Protein AF-A0A485N6V5-F1 (afdb_monomer_lite)

Sequence (169 aa):
MGSFNPSYDKIFRHLQDVKYKGQEVLIPGFSIEELLPERPDEYYRYKGSLTTPPCHPTVLWTVFRNPVQISQEQLLALETALYCTHVDDPSPREMVNNFRRVQNFDERLVYISFRQGIILSVALAGVLGICVVLAVSIWLFRRKKSSKKGDNKGVIYKPAIKKETEAHA

Secondary structure (DSSP, 8-state):
--S--HHHHHHHTTGGGG-STT---PPPP--GGGGSPS-TT-EEEEEE--SSTT--S-EEEEEESSPP---HHHHHHHHHS-BSS-TT-SS--B----SPPP---TTPPPEESSPPTHHHHHHHHHHHHHHHHHHHHHHHHHHHHHHHHHTT-PPPP-PPPP-------

Organism: Lynx pardinus (NCBI:txid191816)

Foldseek 3Di:
DDEAQVVVCLVLVCLLQAAAPPGDDDGPDDDPCSQDFPPLLWWKWFQAFDQDPPTHRGDTDTGHPGDDDHDPVSVVSVQARHWHHHPPPPDTHGPHPVGHDDDDDPPTDIDTSDDDCVVVVVVVVVVVVVVVVVVVVVVVVVVVVVVVVVVPDDDDDDDDDDDDDDDDD

Structure (mmCIF, N/CA/C/O backbone):
data_AF-A0A485N6V5-F1
#
_entry.id   AF-A0A485N6V5-F1
#
loop_
_atom_site.group_PDB
_atom_site.id
_atom_site.type_symbol
_atom_site.label_atom_id
_atom_site.label_alt_id
_atom_site.label_comp_id
_atom_site.label_asym_id
_atom_site.label_entity_id
_atom_site.label_seq_id
_atom_site.pdbx_PDB_ins_code
_atom_site.Cartn_x
_atom_site.Cartn_y
_atom_site.Cartn_z
_atom_site.occupancy
_atom_site.B_iso_or_equiv
_atom_site.auth_seq_id
_atom_site.auth_comp_id
_atom_site.auth_asym_id
_atom_site.auth_atom_id
_atom_site.pdbx_PDB_model_num
ATOM 1 N N . MET A 1 1 ? 8.949 8.594 9.020 1.00 66.12 1 MET A N 1
ATOM 2 C CA . MET A 1 1 ? 10.309 8.054 9.196 1.00 66.12 1 MET A CA 1
ATOM 3 C C . MET A 1 1 ? 10.396 7.415 10.556 1.00 66.12 1 MET A C 1
ATOM 5 O O . MET A 1 1 ? 9.928 8.031 11.507 1.00 66.12 1 MET A O 1
ATOM 9 N N . GLY A 1 2 ? 10.901 6.189 10.633 1.00 89.19 2 GLY A N 1
ATOM 10 C CA . GLY A 1 2 ? 11.024 5.460 11.891 1.00 89.19 2 GLY A CA 1
ATOM 11 C C . GLY A 1 2 ? 12.276 4.596 11.921 1.00 89.19 2 GLY A C 1
ATOM 12 O O . GLY A 1 2 ? 13.243 4.882 11.218 1.00 89.19 2 GLY A O 1
ATOM 13 N N . SER A 1 3 ? 12.265 3.555 12.748 1.00 94.56 3 SER A N 1
ATOM 14 C CA . SER A 1 3 ? 13.367 2.598 12.823 1.00 94.56 3 SER A CA 1
ATOM 15 C C . SER A 1 3 ? 13.472 1.737 11.562 1.00 94.56 3 SER A C 1
ATOM 17 O O . SER A 1 3 ? 12.507 1.559 10.816 1.00 94.56 3 SER A O 1
ATOM 19 N N . PHE A 1 4 ? 14.663 1.175 11.347 1.00 98.19 4 PHE A N 1
ATOM 20 C CA . PHE A 1 4 ? 14.881 0.129 10.353 1.00 98.19 4 PHE A CA 1
ATOM 21 C C . PHE A 1 4 ? 13.924 -1.039 10.584 1.00 98.19 4 PHE A C 1
ATOM 23 O O . PHE A 1 4 ? 13.736 -1.480 11.720 1.00 98.19 4 PHE A O 1
ATOM 30 N N . ASN A 1 5 ? 13.333 -1.532 9.499 1.00 98.38 5 ASN A N 1
ATOM 31 C CA . ASN A 1 5 ? 12.363 -2.612 9.522 1.00 98.38 5 ASN A CA 1
ATOM 32 C C . ASN A 1 5 ? 12.941 -3.867 8.847 1.00 98.38 5 ASN A C 1
ATOM 34 O O . ASN A 1 5 ? 12.981 -3.928 7.613 1.00 98.38 5 ASN A O 1
ATOM 38 N N . PRO A 1 6 ? 13.360 -4.882 9.626 1.00 98.31 6 PRO A N 1
ATOM 39 C CA . PRO A 1 6 ? 13.943 -6.107 9.082 1.00 98.31 6 PRO A CA 1
ATOM 40 C C . PRO A 1 6 ? 12.983 -6.898 8.190 1.00 98.31 6 PRO A C 1
ATOM 42 O O . PRO A 1 6 ? 13.423 -7.577 7.268 1.00 98.31 6 PRO A O 1
ATOM 45 N N . SER A 1 7 ? 11.676 -6.823 8.446 1.00 98.31 7 SER A N 1
ATOM 46 C CA . SER A 1 7 ? 10.664 -7.569 7.695 1.00 98.31 7 SER A CA 1
ATOM 47 C C . SER A 1 7 ? 10.518 -7.028 6.277 1.00 98.31 7 SER A C 1
ATOM 49 O O . SER A 1 7 ? 10.503 -7.802 5.323 1.00 98.31 7 SER A O 1
ATOM 51 N N . TYR A 1 8 ? 10.494 -5.701 6.121 1.00 98.44 8 TYR A N 1
ATOM 52 C CA . TYR A 1 8 ? 10.499 -5.056 4.803 1.00 98.44 8 TYR A CA 1
ATOM 53 C C . TYR A 1 8 ? 11.839 -5.236 4.078 1.00 98.44 8 TYR A C 1
ATOM 55 O O . TYR A 1 8 ? 11.862 -5.401 2.858 1.00 98.44 8 TYR A O 1
ATOM 63 N N . ASP A 1 9 ? 12.952 -5.290 4.815 1.00 98.31 9 ASP A N 1
ATOM 64 C CA . ASP A 1 9 ? 14.278 -5.515 4.232 1.00 98.31 9 ASP A CA 1
ATOM 65 C C . ASP A 1 9 ? 14.409 -6.875 3.532 1.00 98.31 9 ASP A C 1
ATOM 67 O O . ASP A 1 9 ? 15.125 -7.000 2.539 1.00 98.31 9 ASP A O 1
ATOM 71 N N . LYS A 1 10 ? 13.632 -7.882 3.963 1.00 98.50 10 LYS A N 1
ATOM 72 C CA . LYS A 1 10 ? 13.536 -9.181 3.272 1.00 98.50 10 LYS A CA 1
ATOM 73 C C . LYS A 1 10 ? 13.122 -9.035 1.803 1.00 98.50 10 LYS A C 1
ATOM 75 O O . LYS A 1 10 ? 13.489 -9.906 1.016 1.00 98.50 10 LYS A O 1
ATOM 80 N N . ILE A 1 11 ? 12.414 -7.954 1.454 1.00 98.50 11 ILE A N 1
ATOM 81 C CA . ILE A 1 11 ? 12.066 -7.555 0.084 1.00 98.50 11 ILE A CA 1
ATOM 82 C C . ILE A 1 11 ? 13.081 -6.538 -0.452 1.00 98.50 11 ILE A C 1
ATOM 84 O O . ILE A 1 11 ? 13.640 -6.743 -1.526 1.00 98.50 11 ILE A O 1
ATOM 88 N N . PHE A 1 12 ? 13.333 -5.451 0.286 1.00 98.25 12 PHE A N 1
ATOM 89 C CA . PHE A 1 12 ? 14.081 -4.296 -0.228 1.00 98.25 12 PHE A CA 1
ATOM 90 C C . PHE A 1 12 ? 15.521 -4.616 -0.636 1.00 98.25 12 PHE A C 1
ATOM 92 O O . PHE A 1 12 ? 16.021 -4.046 -1.605 1.00 98.25 12 PHE A O 1
ATOM 99 N N . ARG A 1 13 ? 16.167 -5.582 0.025 1.00 97.62 13 ARG A N 1
ATOM 100 C CA . ARG A 1 13 ? 17.520 -6.027 -0.336 1.00 97.62 13 ARG A CA 1
ATOM 101 C C . ARG A 1 13 ? 17.638 -6.600 -1.755 1.00 97.62 13 ARG A C 1
ATOM 103 O O . ARG A 1 13 ? 18.739 -6.632 -2.285 1.00 97.62 13 ARG A O 1
ATOM 110 N N . HIS A 1 14 ? 16.526 -7.027 -2.362 1.00 98.44 14 HIS A N 1
ATOM 111 C CA . HIS A 1 14 ? 16.486 -7.580 -3.723 1.00 98.44 14 HIS A CA 1
ATOM 112 C C . HIS A 1 14 ? 16.126 -6.543 -4.794 1.00 98.44 14 HIS A C 1
ATOM 114 O O . HIS A 1 14 ? 16.061 -6.882 -5.971 1.00 98.44 14 HIS A O 1
ATOM 120 N N . LEU A 1 15 ? 15.885 -5.274 -4.435 1.00 98.19 15 LEU A N 1
ATOM 121 C CA . LEU A 1 15 ? 15.517 -4.238 -5.415 1.00 98.19 15 LEU A CA 1
ATOM 122 C C . LEU A 1 15 ? 16.590 -4.042 -6.498 1.00 98.19 15 LEU A C 1
ATOM 124 O O . LEU A 1 15 ? 16.261 -3.718 -7.634 1.00 98.19 15 LEU A O 1
ATOM 128 N N . GLN A 1 16 ? 17.862 -4.275 -6.162 1.00 96.69 16 GLN A N 1
ATOM 129 C CA . GLN A 1 16 ? 18.974 -4.182 -7.114 1.00 96.69 16 GLN A CA 1
ATOM 130 C C . GLN A 1 16 ? 18.946 -5.293 -8.177 1.00 96.69 16 GLN A C 1
ATOM 132 O O . GLN A 1 16 ? 19.434 -5.081 -9.285 1.00 96.69 16 GLN A O 1
ATOM 137 N N . ASP A 1 17 ? 18.331 -6.438 -7.872 1.00 98.06 17 ASP A N 1
ATOM 138 C CA . ASP A 1 17 ? 18.227 -7.583 -8.783 1.00 98.06 17 ASP A CA 1
ATOM 139 C C . ASP A 1 17 ? 17.071 -7.428 -9.791 1.00 98.06 17 ASP A C 1
ATOM 141 O O . ASP A 1 17 ? 17.004 -8.147 -10.787 1.00 98.06 17 ASP A O 1
ATOM 145 N N . VAL A 1 18 ? 16.171 -6.461 -9.560 1.00 98.38 18 VAL A N 1
ATOM 146 C CA . VAL A 1 18 ? 14.998 -6.158 -10.405 1.00 98.38 18 VAL A CA 1
ATOM 147 C C . VAL A 1 18 ? 14.915 -4.681 -10.792 1.00 98.38 18 VAL A C 1
ATOM 149 O O . VAL A 1 18 ? 13.838 -4.091 -10.878 1.00 98.38 18 VAL A O 1
ATOM 152 N N . LYS A 1 19 ? 16.075 -4.069 -11.029 1.00 98.31 19 LYS A N 1
ATOM 153 C CA . LYS A 1 19 ? 16.219 -2.639 -11.318 1.00 98.31 19 LYS A CA 1
ATOM 154 C C . LYS A 1 19 ? 15.409 -2.161 -12.529 1.00 98.31 19 LYS A C 1
ATOM 156 O O . LYS A 1 19 ? 14.914 -1.038 -12.514 1.00 98.31 19 LYS A O 1
ATOM 161 N N . TYR A 1 20 ? 15.277 -2.976 -13.571 1.00 98.69 20 TYR A N 1
ATOM 162 C CA . TYR A 1 20 ? 14.628 -2.627 -14.837 1.00 98.69 20 TYR A CA 1
ATOM 163 C C . TYR A 1 20 ? 13.379 -3.468 -15.100 1.00 98.69 20 TYR A C 1
ATOM 165 O O . TYR A 1 20 ? 13.222 -4.595 -14.628 1.00 98.69 20 TYR A O 1
ATOM 173 N N . LYS A 1 21 ? 12.486 -2.930 -15.933 1.00 98.44 21 LYS A N 1
ATOM 174 C CA . LYS A 1 21 ? 11.238 -3.587 -16.321 1.00 98.44 21 LYS A CA 1
ATOM 175 C C . LYS A 1 21 ? 11.496 -4.963 -16.945 1.00 98.44 21 LYS A C 1
ATOM 177 O O . LYS A 1 21 ? 12.259 -5.094 -17.903 1.00 98.44 21 LYS A O 1
ATOM 182 N N . GLY A 1 22 ? 10.762 -5.961 -16.458 1.00 98.06 22 GLY A N 1
ATOM 183 C CA . GLY A 1 22 ? 10.810 -7.341 -16.949 1.00 98.06 22 GLY A CA 1
ATOM 184 C C . GLY A 1 22 ? 11.869 -8.212 -16.272 1.00 98.06 22 GLY A C 1
ATOM 185 O O . GLY A 1 22 ? 11.937 -9.396 -16.578 1.00 98.06 22 GLY A O 1
ATOM 186 N N . GLN A 1 23 ? 12.675 -7.653 -15.365 1.00 98.50 23 GLN A N 1
ATOM 187 C CA . GLN A 1 23 ? 13.535 -8.451 -14.497 1.00 98.50 23 GLN A CA 1
ATOM 188 C C . GLN A 1 23 ? 12.718 -9.086 -13.368 1.00 98.50 23 GLN A C 1
ATOM 190 O O . GLN A 1 23 ? 11.750 -8.504 -12.878 1.00 98.50 23 GLN A O 1
ATOM 195 N N . GLU A 1 24 ? 13.138 -10.275 -12.948 1.00 98.25 24 GLU A N 1
ATOM 196 C CA . GLU A 1 24 ? 12.486 -11.062 -11.905 1.00 98.25 24 GLU A CA 1
ATOM 197 C C . GLU A 1 24 ? 13.541 -11.647 -10.960 1.00 98.25 24 GLU A C 1
ATOM 199 O O . GLU A 1 24 ? 14.651 -11.979 -11.378 1.00 98.25 24 GLU A O 1
ATOM 204 N N . VAL A 1 25 ? 13.184 -11.796 -9.683 1.00 98.38 25 VAL A N 1
ATOM 205 C CA . VAL A 1 25 ? 14.042 -12.385 -8.648 1.00 98.38 25 VAL A CA 1
ATOM 206 C C . VAL A 1 25 ? 13.211 -13.268 -7.722 1.00 98.38 25 VAL A C 1
ATOM 208 O O . VAL A 1 25 ? 12.052 -12.972 -7.427 1.00 98.38 25 VAL A O 1
ATOM 211 N N . LEU A 1 26 ? 13.805 -14.364 -7.248 1.00 98.38 26 LEU A N 1
ATOM 212 C CA . LEU A 1 26 ? 13.184 -15.257 -6.273 1.00 98.38 26 LEU A CA 1
ATOM 213 C C . LEU A 1 26 ? 13.554 -14.830 -4.850 1.00 98.38 26 LEU A C 1
ATOM 215 O O . LEU A 1 26 ? 14.726 -14.804 -4.477 1.00 98.38 26 LEU A O 1
ATOM 219 N N . ILE A 1 27 ? 12.539 -14.554 -4.034 1.00 98.12 27 ILE A N 1
ATOM 220 C CA . ILE A 1 27 ? 12.706 -14.197 -2.622 1.00 98.12 27 ILE A CA 1
ATOM 221 C C . ILE A 1 27 ? 12.426 -15.441 -1.762 1.00 98.12 27 ILE A C 1
ATOM 223 O O . ILE A 1 27 ? 11.360 -16.044 -1.908 1.00 98.12 27 ILE A O 1
ATOM 227 N N . PRO A 1 28 ? 13.337 -15.838 -0.850 1.00 97.56 28 PRO A N 1
ATOM 228 C CA . PRO A 1 28 ? 13.067 -16.909 0.106 1.00 97.56 28 PRO A CA 1
ATOM 229 C C . PRO A 1 28 ? 11.811 -16.629 0.937 1.00 97.56 28 PRO A C 1
ATOM 231 O O . PRO A 1 28 ? 11.580 -15.493 1.349 1.00 97.56 28 PRO A O 1
ATOM 234 N N . GLY A 1 29 ? 11.019 -17.667 1.211 1.00 98.12 29 GLY A N 1
ATOM 235 C CA . GLY A 1 29 ? 9.777 -17.532 1.971 1.00 98.12 29 GLY A CA 1
ATOM 236 C C . GLY A 1 29 ? 9.991 -16.942 3.369 1.00 98.12 29 GLY A C 1
ATOM 237 O O . GLY A 1 29 ? 10.938 -17.293 4.072 1.00 98.12 29 GLY A O 1
ATOM 238 N N . PHE A 1 30 ? 9.084 -16.057 3.778 1.00 98.25 30 PHE A N 1
ATOM 239 C CA . PHE A 1 30 ? 9.026 -15.470 5.115 1.00 98.25 30 PHE A CA 1
ATOM 240 C C . PHE A 1 30 ? 7.568 -15.193 5.503 1.00 98.25 30 PHE A C 1
ATOM 242 O O . PHE A 1 30 ? 6.674 -15.254 4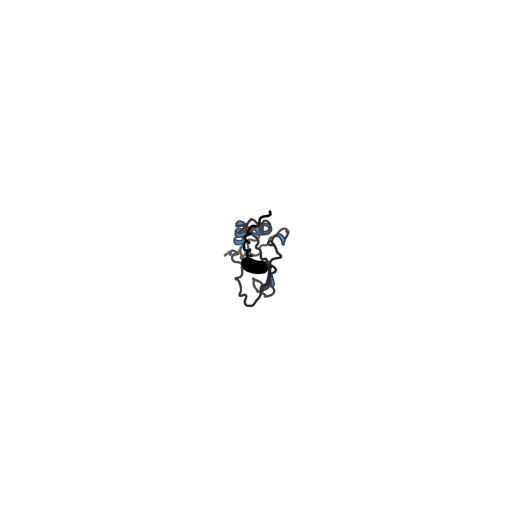.657 1.00 98.25 30 PHE A O 1
ATOM 249 N N . SER A 1 31 ? 7.310 -14.911 6.782 1.00 98.12 31 SER A N 1
ATOM 250 C CA . SER A 1 31 ? 5.954 -14.599 7.236 1.00 98.12 31 SER A CA 1
ATOM 251 C C . SER A 1 31 ? 5.503 -13.234 6.713 1.00 98.12 31 SER A C 1
ATOM 253 O O . SER A 1 31 ? 6.076 -12.203 7.057 1.00 98.12 31 SER A O 1
ATOM 255 N N . ILE A 1 32 ? 4.443 -13.221 5.903 1.00 98.12 32 ILE A N 1
ATOM 256 C CA . ILE A 1 32 ? 3.853 -11.991 5.348 1.00 98.12 32 ILE A CA 1
ATOM 257 C C . ILE A 1 32 ? 3.141 -11.164 6.427 1.00 98.12 32 ILE A C 1
ATOM 259 O O . ILE A 1 32 ? 3.016 -9.949 6.290 1.00 98.12 32 ILE A O 1
ATOM 263 N N . GLU A 1 33 ? 2.718 -11.796 7.525 1.00 98.06 33 GLU A N 1
ATOM 264 C CA . GLU A 1 33 ? 2.103 -11.107 8.665 1.00 98.06 33 GLU A CA 1
ATOM 265 C C . GLU A 1 33 ? 3.044 -10.057 9.275 1.00 98.06 33 GLU A C 1
ATOM 267 O O . GLU A 1 33 ? 2.592 -9.012 9.729 1.00 98.06 33 GLU A O 1
ATOM 272 N N . GLU A 1 34 ? 4.361 -10.269 9.186 1.00 97.62 34 GLU A N 1
ATOM 273 C CA . GLU A 1 34 ? 5.375 -9.324 9.665 1.00 97.62 34 GLU A CA 1
ATOM 274 C C . GLU A 1 34 ? 5.408 -7.996 8.882 1.00 97.62 34 GLU A C 1
ATOM 276 O O . GLU A 1 34 ? 6.082 -7.054 9.300 1.00 97.62 34 GLU A O 1
ATOM 281 N N . LEU A 1 35 ? 4.722 -7.915 7.736 1.00 98.31 35 LEU A N 1
ATOM 282 C CA . LEU A 1 35 ? 4.573 -6.684 6.955 1.00 98.31 35 LEU A CA 1
ATOM 283 C C . LEU A 1 35 ? 3.357 -5.855 7.388 1.00 98.31 35 LEU A C 1
ATOM 285 O O . LEU A 1 35 ? 3.211 -4.713 6.940 1.00 98.31 35 LEU A O 1
ATOM 289 N N . LEU A 1 36 ? 2.477 -6.424 8.218 1.00 98.19 36 LEU A N 1
ATOM 290 C CA . LEU A 1 36 ? 1.291 -5.749 8.729 1.00 98.19 36 LEU A CA 1
ATOM 291 C C . LEU A 1 36 ? 1.658 -4.775 9.861 1.00 98.19 36 LEU A C 1
ATOM 293 O O . LEU A 1 36 ? 2.631 -4.987 10.585 1.00 98.19 36 LEU A O 1
ATOM 297 N N . PRO A 1 37 ? 0.886 -3.691 10.033 1.00 97.69 37 PRO A N 1
ATOM 298 C CA . PRO A 1 37 ? 1.079 -2.769 11.143 1.00 97.69 37 PRO A CA 1
ATOM 299 C C . PRO A 1 37 ? 0.554 -3.343 12.463 1.00 97.69 37 PRO A C 1
ATOM 301 O O . PRO A 1 37 ? -0.179 -4.331 12.501 1.00 97.69 37 PRO A O 1
ATOM 304 N N . GLU A 1 38 ? 0.864 -2.654 13.560 1.00 95.50 38 GLU A N 1
ATOM 305 C CA . GLU A 1 38 ? 0.273 -2.948 14.864 1.00 95.50 38 GLU A CA 1
ATOM 306 C C . GLU A 1 38 ? -1.257 -2.793 14.847 1.00 95.50 38 GLU A C 1
ATOM 308 O O . GLU A 1 38 ? -1.804 -1.894 14.199 1.00 95.50 38 GLU A O 1
ATOM 313 N N . ARG A 1 39 ? -1.951 -3.633 15.627 1.00 96.19 39 ARG A N 1
ATOM 314 C CA . ARG A 1 39 ? -3.423 -3.668 15.729 1.00 96.19 39 ARG A CA 1
ATOM 315 C C . ARG A 1 39 ? -4.106 -3.771 14.353 1.00 96.19 39 ARG A C 1
ATOM 317 O O . ARG A 1 39 ? -4.826 -2.852 13.947 1.00 96.19 39 ARG A O 1
ATOM 324 N N . PRO A 1 40 ? -3.888 -4.873 13.609 1.00 96.56 40 PRO A N 1
ATOM 325 C CA . PRO A 1 40 ? -4.519 -5.088 12.304 1.00 96.56 40 PRO A CA 1
ATOM 326 C C . PRO A 1 40 ? -6.051 -5.222 12.394 1.00 96.56 40 PRO A C 1
ATOM 328 O O . PRO A 1 40 ? -6.748 -5.155 11.385 1.00 96.56 40 PRO A O 1
ATOM 331 N N . ASP A 1 41 ? -6.605 -5.373 13.595 1.00 96.81 41 ASP A N 1
ATOM 332 C CA . ASP A 1 41 ? -8.036 -5.303 13.871 1.00 96.81 41 ASP A CA 1
ATOM 333 C C . ASP A 1 41 ? -8.613 -3.880 13.732 1.00 96.81 41 ASP A C 1
ATOM 335 O O . ASP A 1 41 ? -9.822 -3.734 13.545 1.00 96.81 41 ASP A O 1
ATOM 339 N N . GLU A 1 42 ? -7.777 -2.835 13.731 1.00 97.44 42 GLU A N 1
ATOM 340 C CA . GLU A 1 42 ? -8.169 -1.445 13.484 1.00 97.44 42 GLU A CA 1
ATOM 341 C C . GLU A 1 42 ? -7.979 -1.065 12.006 1.00 97.44 42 GLU A C 1
ATOM 343 O O . GLU A 1 42 ? -6.866 -0.826 11.534 1.00 97.44 42 GLU A O 1
ATOM 348 N N . TYR A 1 43 ? -9.073 -0.955 11.254 1.00 98.38 43 TYR A N 1
ATOM 349 C CA . TYR A 1 43 ? -9.043 -0.684 9.820 1.00 98.38 43 TYR A CA 1
ATOM 350 C C . TYR A 1 43 ? -10.260 0.107 9.335 1.00 98.38 43 TYR A C 1
ATOM 352 O O . TYR A 1 43 ? -11.318 0.162 9.968 1.00 98.38 43 TYR A O 1
ATOM 360 N N . TYR A 1 44 ? -10.094 0.691 8.154 1.00 98.25 44 TYR A N 1
ATOM 361 C CA . TYR A 1 44 ? -11.132 1.276 7.321 1.00 98.25 44 TYR A CA 1
ATOM 362 C C . TYR A 1 44 ? -11.564 0.268 6.252 1.00 98.25 44 TYR A C 1
ATOM 364 O O . TYR A 1 44 ? -10.729 -0.444 5.688 1.00 98.25 44 TYR A O 1
ATOM 372 N N . ARG A 1 45 ? -12.860 0.216 5.939 1.00 98.25 45 ARG A N 1
ATOM 373 C CA . ARG A 1 45 ? -13.455 -0.715 4.972 1.00 98.25 45 ARG A CA 1
ATOM 374 C C . ARG A 1 45 ? -14.373 0.024 4.005 1.00 98.25 45 ARG A C 1
ATOM 376 O O . ARG A 1 45 ? -15.278 0.730 4.441 1.00 98.25 45 ARG A O 1
ATOM 383 N N . TYR A 1 46 ? -14.182 -0.159 2.698 1.00 97.19 46 TYR A N 1
ATOM 384 C CA . TYR A 1 46 ? -15.062 0.428 1.677 1.00 97.19 46 TYR A CA 1
ATOM 385 C C . TYR A 1 46 ? -15.012 -0.332 0.342 1.00 97.19 46 TYR A C 1
ATOM 387 O O . TYR A 1 46 ? -14.039 -1.018 0.038 1.00 97.19 46 TYR A O 1
ATOM 395 N N . LYS A 1 47 ? -16.067 -0.206 -0.474 1.00 96.62 47 LYS A N 1
ATOM 396 C CA . LYS A 1 47 ? -16.072 -0.691 -1.864 1.00 96.62 47 LYS A CA 1
ATOM 397 C C . LYS A 1 47 ? -15.436 0.360 -2.775 1.00 96.62 47 LYS A C 1
ATOM 399 O O . LYS A 1 47 ? -15.866 1.515 -2.790 1.00 96.62 47 LYS A O 1
ATOM 404 N N . GLY A 1 48 ? -14.427 -0.037 -3.537 1.00 95.81 48 GLY A N 1
ATOM 405 C CA . GLY A 1 48 ? -13.673 0.834 -4.429 1.00 95.81 48 GLY A CA 1
ATOM 406 C C . GLY A 1 48 ? -13.241 0.126 -5.706 1.00 95.81 48 GLY A C 1
ATOM 407 O O . GLY A 1 48 ? -13.840 -0.861 -6.130 1.00 95.81 48 GLY A O 1
ATOM 408 N N . SER A 1 49 ? -12.197 0.658 -6.332 1.00 97.00 49 SER A N 1
ATOM 409 C CA . SER A 1 49 ? -11.665 0.153 -7.593 1.00 97.00 49 SER A CA 1
ATOM 410 C C . SER A 1 49 ? -10.198 -0.229 -7.487 1.00 97.00 49 SER A C 1
ATOM 412 O O . SER A 1 49 ? -9.531 0.101 -6.503 1.00 97.00 49 SER A O 1
ATOM 414 N N . LEU A 1 50 ? -9.683 -0.849 -8.547 1.00 98.19 50 LEU A N 1
ATOM 415 C CA . LEU A 1 50 ? -8.247 -0.872 -8.806 1.00 98.19 50 LEU A CA 1
ATOM 416 C C . LEU A 1 50 ? -7.708 0.569 -8.893 1.00 98.19 50 LEU A C 1
ATOM 418 O O . LEU A 1 50 ? -8.366 1.471 -9.431 1.00 98.19 50 LEU A O 1
ATOM 422 N N . THR A 1 51 ? -6.510 0.790 -8.353 1.00 97.88 51 THR A N 1
ATOM 423 C CA . THR A 1 51 ? -5.772 2.063 -8.453 1.00 97.88 51 THR A CA 1
ATOM 424 C C . THR A 1 51 ? -4.902 2.136 -9.708 1.00 97.88 51 THR A C 1
ATOM 426 O O . THR A 1 51 ? -4.345 3.190 -9.999 1.00 97.88 51 THR A O 1
ATOM 429 N N . THR A 1 52 ? -4.852 1.054 -10.483 1.00 97.88 52 THR A N 1
ATOM 430 C CA . THR A 1 52 ? -4.189 0.937 -11.782 1.00 97.88 52 THR A CA 1
ATOM 431 C C . THR A 1 52 ? -5.218 0.644 -12.883 1.00 97.88 52 THR A C 1
ATOM 433 O O . THR A 1 52 ? -6.286 0.086 -12.594 1.00 97.88 52 THR A O 1
ATOM 436 N N . PRO A 1 53 ? -4.945 1.015 -14.150 1.00 98.12 53 PRO A N 1
ATOM 437 C CA . PRO A 1 53 ? -5.774 0.604 -15.279 1.00 98.12 53 PRO A CA 1
ATOM 438 C C . PRO A 1 53 ? -5.971 -0.922 -15.308 1.00 98.12 53 PRO A C 1
ATOM 440 O O . PRO A 1 53 ? -5.020 -1.651 -15.027 1.00 98.12 53 PRO A O 1
ATOM 443 N N . PRO A 1 54 ? -7.180 -1.419 -15.633 1.00 97.12 54 PRO A N 1
ATOM 444 C CA . PRO A 1 54 ? -8.346 -0.700 -16.171 1.00 97.12 54 PRO A CA 1
ATOM 445 C C . PRO A 1 54 ? -9.299 -0.091 -15.115 1.00 97.12 54 PRO A C 1
ATOM 447 O O . PRO A 1 54 ? -10.429 0.258 -15.444 1.00 97.12 54 PRO A O 1
ATOM 450 N N . CYS A 1 55 ? -8.879 0.070 -13.854 1.00 96.62 55 CYS A N 1
ATOM 451 C CA . CYS A 1 55 ? -9.646 0.776 -12.814 1.00 96.62 55 CYS A CA 1
ATOM 452 C C . CYS A 1 55 ? -11.016 0.148 -12.469 1.00 96.62 55 CYS A C 1
ATOM 454 O O . CYS A 1 55 ? -11.937 0.865 -12.075 1.00 96.62 55 CYS A O 1
ATOM 456 N N . HIS A 1 56 ? -11.174 -1.176 -12.593 1.00 96.56 56 HIS A N 1
ATOM 457 C CA . HIS A 1 56 ? -12.451 -1.852 -12.324 1.00 96.56 56 HIS A CA 1
ATOM 458 C C . HIS A 1 56 ? -12.957 -1.634 -10.882 1.00 96.56 56 HIS A C 1
ATOM 460 O O . HIS A 1 56 ? -12.161 -1.767 -9.948 1.00 96.56 56 HIS A O 1
ATOM 466 N N . PRO A 1 57 ? -14.262 -1.349 -10.671 1.00 95.44 57 PRO A N 1
ATOM 467 C CA . PRO A 1 57 ? -14.866 -1.082 -9.359 1.00 95.44 57 PRO A CA 1
ATOM 468 C C . PRO A 1 57 ? -15.226 -2.373 -8.599 1.00 95.44 57 PRO A C 1
ATOM 470 O O . PRO A 1 57 ? -16.368 -2.583 -8.195 1.00 95.44 57 PRO A O 1
ATOM 473 N N . THR A 1 58 ? -14.256 -3.271 -8.444 1.00 96.31 58 THR A N 1
ATOM 474 C CA . THR A 1 58 ? -14.465 -4.634 -7.924 1.00 96.31 58 THR A CA 1
ATOM 475 C C . THR A 1 58 ? -13.731 -4.908 -6.610 1.00 96.31 58 THR A C 1
ATOM 477 O O . THR A 1 58 ? -13.764 -6.030 -6.110 1.00 96.31 58 THR A O 1
ATOM 480 N N . VAL A 1 59 ? -13.075 -3.901 -6.023 1.00 98.00 59 VAL A N 1
ATOM 481 C CA . VAL A 1 59 ? -12.197 -4.088 -4.859 1.00 98.00 59 VAL A CA 1
ATOM 482 C C . VAL A 1 59 ? -12.939 -3.767 -3.564 1.00 98.00 59 VAL A C 1
ATOM 484 O O . VAL A 1 59 ? -13.461 -2.665 -3.390 1.00 98.00 59 VAL A O 1
ATOM 487 N N . LEU A 1 60 ? -12.939 -4.705 -2.614 1.00 98.00 60 LEU A N 1
ATOM 488 C CA . LEU A 1 60 ? -13.302 -4.434 -1.223 1.00 98.00 60 LEU A CA 1
ATOM 489 C C . LEU A 1 60 ? -12.036 -4.057 -0.444 1.00 98.00 60 LEU A C 1
ATOM 491 O O . LEU A 1 60 ? -11.245 -4.917 -0.068 1.00 98.00 60 LEU A O 1
ATOM 495 N N . TRP A 1 61 ? -11.840 -2.764 -0.213 1.00 98.38 61 TRP A N 1
ATOM 496 C CA . TRP A 1 61 ? -10.639 -2.234 0.422 1.00 98.38 61 TRP A CA 1
ATOM 497 C C . TRP A 1 61 ? -10.644 -2.451 1.931 1.00 98.38 61 TRP A C 1
ATOM 499 O O . TRP A 1 61 ? -11.623 -2.129 2.599 1.00 98.38 61 TRP A O 1
ATOM 509 N N . THR A 1 62 ? -9.518 -2.920 2.465 1.00 98.62 62 THR A N 1
ATOM 510 C CA . THR A 1 62 ? -9.173 -2.838 3.890 1.00 98.62 62 THR A CA 1
ATOM 511 C C . THR A 1 62 ? -7.914 -1.998 4.004 1.00 98.62 62 THR A C 1
ATOM 513 O O . THR A 1 62 ? -6.880 -2.383 3.469 1.00 98.62 62 THR A O 1
ATOM 516 N N . VAL A 1 63 ? -8.004 -0.847 4.662 1.00 98.44 63 VAL A N 1
ATOM 517 C CA . VAL A 1 63 ? -6.853 0.028 4.914 1.00 98.44 63 VAL A CA 1
ATOM 518 C C . VAL A 1 63 ? -6.636 0.060 6.416 1.00 98.44 63 VAL A C 1
ATOM 520 O O . VAL A 1 63 ? -7.500 0.544 7.143 1.00 98.44 63 VAL A O 1
ATOM 523 N N . PHE A 1 64 ? -5.526 -0.494 6.896 1.00 98.56 64 PHE A N 1
ATOM 524 C CA . PHE A 1 64 ? -5.222 -0.497 8.326 1.00 98.56 64 PHE A CA 1
ATOM 525 C C . PHE A 1 64 ? -5.038 0.927 8.852 1.00 98.56 64 PHE A C 1
ATOM 527 O O . PHE A 1 64 ? -4.559 1.816 8.148 1.00 98.56 64 PHE A O 1
ATOM 534 N N . ARG A 1 65 ? -5.454 1.149 10.099 1.00 97.50 65 ARG A N 1
ATOM 535 C CA . ARG A 1 65 ? -5.407 2.462 10.741 1.00 97.50 65 ARG A CA 1
ATOM 536 C C . ARG A 1 65 ? -3.983 2.868 11.103 1.00 97.50 65 ARG A C 1
ATOM 538 O O . ARG A 1 65 ? -3.634 4.038 10.964 1.00 97.50 65 ARG A O 1
ATOM 545 N N . ASN A 1 66 ? -3.196 1.924 11.611 1.00 97.12 66 ASN A N 1
ATOM 546 C CA . ASN A 1 66 ? -1.827 2.179 12.037 1.00 97.12 66 ASN A CA 1
ATOM 547 C C . ASN A 1 66 ? -0.875 2.023 10.842 1.00 97.12 66 ASN A C 1
ATOM 549 O O . ASN A 1 66 ? -1.035 1.082 10.064 1.00 97.12 66 ASN A O 1
ATOM 553 N N . PRO A 1 67 ? 0.100 2.928 10.663 1.00 97.25 67 PRO A N 1
ATOM 554 C CA . PRO A 1 67 ? 1.123 2.770 9.642 1.00 97.25 67 PRO A CA 1
ATOM 555 C C . PRO A 1 67 ? 2.212 1.797 10.107 1.00 97.25 67 PRO A C 1
ATOM 557 O O . PRO A 1 67 ? 2.448 1.629 11.303 1.00 97.25 67 PRO A O 1
ATOM 560 N N . VAL A 1 68 ? 2.934 1.223 9.150 1.00 97.75 68 VAL A N 1
ATOM 561 C CA . VAL A 1 68 ? 4.251 0.630 9.405 1.00 97.75 68 VAL A CA 1
ATOM 562 C C . VAL A 1 68 ? 5.328 1.708 9.347 1.00 97.75 68 VAL A C 1
ATOM 564 O O . VAL A 1 68 ? 5.149 2.763 8.732 1.00 97.75 68 VAL A O 1
ATOM 567 N N . GLN A 1 69 ? 6.471 1.432 9.963 1.00 97.44 69 GLN A N 1
ATOM 568 C CA . GLN A 1 69 ? 7.658 2.267 9.848 1.00 97.44 69 GLN A CA 1
ATOM 569 C C . GLN A 1 69 ? 8.756 1.518 9.099 1.00 97.44 69 GLN A C 1
ATOM 571 O O . GLN A 1 69 ? 8.885 0.304 9.241 1.00 97.44 69 GLN A O 1
ATOM 576 N N . ILE A 1 70 ? 9.527 2.267 8.318 1.00 98.44 70 ILE A N 1
ATOM 577 C CA . ILE A 1 70 ? 10.791 1.866 7.698 1.00 98.44 70 ILE A CA 1
ATOM 578 C C . ILE A 1 70 ? 11.800 2.998 7.938 1.00 98.44 70 ILE A C 1
ATOM 580 O O . ILE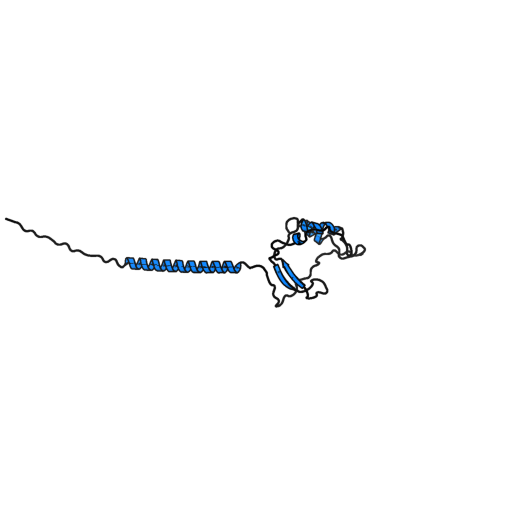 A 1 70 ? 11.389 4.141 8.215 1.00 98.44 70 ILE A O 1
ATOM 584 N N . SER A 1 71 ? 13.098 2.701 7.847 1.00 98.50 71 SER A N 1
ATOM 585 C CA . SER A 1 71 ? 14.122 3.739 8.001 1.00 98.50 71 SER A CA 1
ATOM 586 C C . SER A 1 71 ? 14.168 4.682 6.800 1.00 98.50 71 SER A C 1
ATOM 588 O O . SER A 1 71 ? 13.607 4.408 5.736 1.00 98.50 71 SER A O 1
ATOM 590 N N . GLN A 1 72 ? 14.862 5.807 6.969 1.00 98.12 72 GLN A N 1
ATOM 591 C CA . GLN A 1 72 ? 15.082 6.769 5.892 1.00 98.12 72 GLN A CA 1
ATOM 592 C C . GLN A 1 72 ? 15.864 6.156 4.728 1.00 98.12 72 GLN A C 1
ATOM 594 O O . GLN A 1 72 ? 15.554 6.429 3.571 1.00 98.12 72 GLN A O 1
ATOM 599 N N . GLU A 1 73 ? 16.840 5.303 5.026 1.00 98.06 73 GLU A N 1
ATOM 600 C CA . GLU A 1 73 ? 17.653 4.603 4.033 1.00 98.06 73 GLU A CA 1
ATOM 601 C C . GLU A 1 73 ? 16.806 3.594 3.254 1.00 98.06 73 GLU A C 1
ATOM 603 O O . GLU A 1 73 ? 16.921 3.507 2.035 1.00 98.06 73 GLU A O 1
ATOM 608 N N . GLN A 1 74 ? 15.908 2.879 3.940 1.00 98.38 74 GLN A N 1
ATOM 609 C CA . GLN A 1 74 ? 14.973 1.956 3.296 1.00 98.38 74 GLN A CA 1
ATOM 610 C C . GLN A 1 74 ? 13.986 2.687 2.380 1.00 98.38 74 GLN A C 1
ATOM 612 O O . GLN A 1 74 ? 13.739 2.219 1.269 1.00 98.38 74 GLN A O 1
ATOM 617 N N . LEU A 1 75 ? 13.443 3.837 2.808 1.00 98.06 75 LEU A N 1
ATOM 618 C CA . LEU A 1 75 ? 12.587 4.639 1.931 1.00 98.06 75 LEU A CA 1
ATOM 619 C C . LEU A 1 75 ? 13.369 5.129 0.708 1.00 98.06 75 LEU A C 1
ATOM 621 O O . LEU A 1 75 ? 12.896 4.968 -0.412 1.00 98.06 75 LEU A O 1
ATOM 625 N N . LEU A 1 76 ? 14.565 5.683 0.914 1.00 97.75 76 LEU A N 1
ATOM 626 C CA . LEU A 1 76 ? 15.384 6.204 -0.178 1.00 97.75 76 LEU A CA 1
ATOM 627 C C . LEU A 1 76 ? 15.728 5.107 -1.195 1.00 97.75 76 LEU A C 1
ATOM 629 O O . LEU A 1 76 ? 15.674 5.342 -2.401 1.00 97.75 76 LEU A O 1
ATOM 633 N N . ALA A 1 77 ? 16.045 3.900 -0.721 1.00 97.62 77 ALA A N 1
ATOM 634 C CA . ALA A 1 77 ? 16.277 2.752 -1.588 1.00 97.62 77 ALA A CA 1
ATOM 635 C C . ALA A 1 77 ? 15.034 2.426 -2.430 1.00 97.62 77 ALA A C 1
ATOM 637 O O . ALA A 1 77 ? 15.147 2.250 -3.640 1.00 97.62 77 ALA A O 1
ATOM 638 N N . LEU A 1 78 ? 13.843 2.408 -1.823 1.00 97.81 78 LEU A N 1
ATOM 639 C CA . LEU A 1 78 ? 12.592 2.160 -2.543 1.00 97.81 78 LEU A CA 1
ATOM 640 C C . LEU A 1 78 ? 12.301 3.238 -3.601 1.00 97.81 78 LEU A C 1
ATOM 642 O O . LEU A 1 78 ? 11.844 2.909 -4.692 1.00 97.81 78 LEU A O 1
ATOM 646 N N . GLU A 1 79 ? 12.579 4.507 -3.293 1.00 97.88 79 GLU A N 1
ATOM 647 C CA . GLU A 1 79 ? 12.329 5.647 -4.186 1.00 97.88 79 GLU A CA 1
ATOM 648 C C . GLU A 1 79 ? 13.320 5.743 -5.358 1.00 97.88 79 GLU A C 1
ATOM 650 O O . GLU A 1 79 ? 13.001 6.376 -6.359 1.00 97.88 79 GLU A O 1
ATOM 655 N N . THR A 1 80 ? 14.505 5.130 -5.260 1.00 98.00 80 THR A N 1
ATOM 656 C CA . THR A 1 80 ? 15.602 5.348 -6.229 1.00 98.00 80 THR A CA 1
ATOM 657 C C . THR A 1 80 ? 16.121 4.083 -6.917 1.00 98.00 80 THR A C 1
ATOM 659 O O . THR A 1 80 ? 16.834 4.182 -7.915 1.00 98.00 80 THR A O 1
ATOM 662 N N . ALA A 1 81 ? 15.791 2.883 -6.429 1.00 97.94 81 ALA A N 1
ATOM 663 C CA . ALA A 1 81 ? 16.381 1.646 -6.949 1.00 97.94 81 ALA A CA 1
ATOM 664 C C . ALA A 1 81 ? 15.820 1.182 -8.304 1.00 97.94 81 ALA A C 1
ATOM 666 O O . ALA A 1 81 ? 16.475 0.385 -8.972 1.00 97.94 81 ALA A O 1
ATOM 667 N N . LEU A 1 82 ? 14.627 1.632 -8.707 1.00 98.62 82 LEU A N 1
ATOM 668 C CA . LEU A 1 82 ? 13.859 1.013 -9.794 1.00 98.62 82 LEU A CA 1
ATOM 669 C C . LEU A 1 82 ? 13.633 1.943 -10.995 1.00 98.62 82 LEU A C 1
ATOM 671 O O . LEU A 1 82 ? 13.442 3.149 -10.850 1.00 98.62 82 LEU A O 1
ATOM 675 N N . TYR A 1 83 ? 13.553 1.349 -12.186 1.00 98.56 83 TYR A N 1
ATOM 676 C CA . TYR A 1 83 ? 13.240 1.990 -13.463 1.00 98.56 83 TYR A CA 1
ATOM 677 C C . TYR A 1 83 ? 11.992 1.354 -14.091 1.00 98.56 83 TYR A C 1
ATOM 679 O O . TYR A 1 83 ? 11.798 0.141 -14.059 1.00 98.56 83 TYR A O 1
ATOM 687 N N . CYS A 1 84 ? 11.134 2.169 -14.711 1.00 98.00 84 CYS A N 1
ATOM 688 C CA . CYS A 1 84 ? 9.936 1.695 -15.420 1.00 98.00 84 CYS A CA 1
ATOM 689 C C . CYS A 1 84 ? 10.195 1.311 -16.892 1.00 98.00 84 CYS A C 1
ATOM 691 O O . CYS A 1 84 ? 9.267 0.944 -17.618 1.00 98.00 84 CYS A O 1
ATOM 693 N N . THR A 1 85 ? 11.450 1.395 -17.331 1.00 98.38 85 THR A N 1
ATOM 694 C CA . THR A 1 85 ? 11.934 1.069 -18.679 1.00 98.38 85 THR A CA 1
ATOM 695 C C . THR A 1 85 ? 12.714 -0.245 -18.693 1.00 98.38 85 THR A C 1
ATOM 697 O O . THR A 1 85 ? 13.157 -0.721 -17.646 1.00 98.38 85 THR A O 1
ATOM 700 N N . HIS A 1 86 ? 12.872 -0.840 -19.876 1.00 98.12 86 HIS A N 1
ATOM 701 C CA . HIS A 1 86 ? 13.761 -1.991 -20.061 1.00 98.12 86 HIS A CA 1
ATOM 702 C C . HIS A 1 86 ? 15.236 -1.559 -19.963 1.00 98.12 86 HIS A C 1
ATOM 704 O O . HIS A 1 86 ? 15.542 -0.366 -20.001 1.00 98.12 86 HIS A O 1
ATOM 710 N N . VAL A 1 87 ? 16.141 -2.526 -19.788 1.00 97.00 87 VAL A N 1
ATOM 711 C CA . VAL A 1 87 ? 17.581 -2.275 -19.582 1.00 97.00 87 VAL A CA 1
ATOM 712 C C . VAL A 1 87 ? 18.256 -1.622 -20.793 1.00 97.00 87 VAL A C 1
ATOM 714 O O . VAL A 1 87 ? 19.199 -0.854 -20.641 1.00 97.00 87 VAL A O 1
ATOM 717 N N . ASP A 1 88 ? 17.756 -1.918 -21.986 1.00 97.06 88 ASP A N 1
ATOM 718 C CA . ASP A 1 88 ? 18.231 -1.452 -23.287 1.00 97.06 88 ASP A CA 1
ATOM 719 C C . ASP A 1 88 ? 17.503 -0.191 -23.781 1.00 97.06 88 ASP A C 1
ATOM 721 O O . ASP A 1 88 ? 17.761 0.280 -24.889 1.00 97.06 88 ASP A O 1
ATOM 725 N N . ASP A 1 89 ? 16.607 0.380 -22.967 1.00 97.38 89 ASP A N 1
ATOM 726 C CA . ASP A 1 89 ? 15.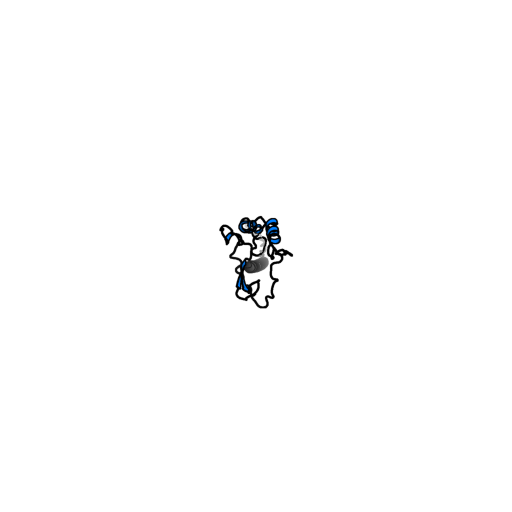896 1.607 -23.316 1.00 97.38 89 ASP A CA 1
ATOM 727 C C . ASP A 1 89 ? 16.885 2.792 -23.370 1.00 97.38 89 ASP A C 1
ATOM 729 O O . ASP A 1 89 ? 17.534 3.099 -22.363 1.00 97.38 89 ASP A O 1
ATOM 733 N N . PRO A 1 90 ? 17.010 3.492 -24.515 1.00 97.12 90 PRO A N 1
ATOM 734 C CA . PRO A 1 90 ? 17.950 4.603 -24.670 1.00 97.12 90 PRO A CA 1
ATOM 735 C C . PRO A 1 90 ? 17.581 5.828 -23.820 1.00 97.12 90 PRO A C 1
ATOM 737 O O . PRO A 1 90 ? 18.357 6.778 -23.733 1.00 97.12 90 PRO A O 1
ATOM 740 N N . SER A 1 91 ? 16.386 5.859 -23.227 1.00 97.56 91 SER A N 1
ATOM 741 C CA . SER A 1 91 ? 15.903 6.941 -22.370 1.00 97.56 91 SER A CA 1
ATOM 742 C C . SER A 1 91 ? 15.327 6.367 -21.072 1.00 97.56 91 SER A C 1
ATOM 744 O O . SER A 1 91 ? 14.105 6.347 -20.889 1.00 97.56 91 SER A O 1
ATOM 746 N N . PRO A 1 92 ? 16.191 5.899 -20.150 1.00 97.19 92 PRO A N 1
ATOM 747 C CA . PRO A 1 92 ? 15.750 5.257 -18.922 1.00 97.19 92 PRO A CA 1
ATOM 748 C C . PRO A 1 92 ? 14.929 6.217 -18.056 1.00 97.19 92 PRO A C 1
ATOM 750 O O . PRO A 1 92 ? 15.282 7.385 -17.887 1.00 97.19 92 PRO A O 1
ATOM 753 N N . ARG A 1 93 ? 13.832 5.716 -17.479 1.00 98.25 93 ARG A N 1
ATOM 754 C CA . ARG A 1 93 ? 12.962 6.494 -16.582 1.00 98.25 93 ARG A CA 1
ATOM 755 C C . ARG A 1 93 ? 12.847 5.834 -15.222 1.00 98.25 93 ARG A C 1
ATOM 757 O O . ARG A 1 93 ? 12.405 4.688 -15.127 1.00 98.25 93 ARG A O 1
ATOM 764 N N . GLU A 1 94 ? 13.190 6.584 -14.187 1.00 98.25 94 GLU A N 1
ATOM 765 C CA . GLU A 1 94 ? 13.038 6.167 -12.794 1.00 98.25 94 GLU A CA 1
ATOM 766 C C . GLU A 1 94 ? 11.570 5.855 -12.470 1.00 98.25 94 GLU A C 1
ATOM 768 O O . GLU A 1 94 ? 10.640 6.474 -13.000 1.00 98.25 94 GLU A O 1
ATOM 773 N N . MET A 1 95 ? 11.349 4.870 -11.605 1.00 98.50 95 MET A N 1
ATOM 774 C CA . MET A 1 95 ? 10.024 4.481 -11.138 1.00 98.50 95 MET A CA 1
ATOM 775 C C . MET A 1 95 ? 9.662 5.269 -9.876 1.00 98.50 95 MET A C 1
ATOM 777 O O . MET A 1 95 ? 9.663 4.743 -8.768 1.00 98.50 95 MET A O 1
ATOM 781 N N . VAL A 1 96 ? 9.317 6.540 -10.061 1.00 98.25 96 VAL A N 1
ATOM 782 C CA . VAL A 1 96 ? 8.910 7.454 -8.983 1.00 98.25 96 VAL A CA 1
ATOM 783 C C . VAL A 1 96 ? 7.464 7.908 -9.154 1.00 98.25 96 VAL A C 1
ATOM 785 O O . VAL A 1 96 ? 6.893 7.809 -10.241 1.00 98.25 96 VAL A O 1
ATOM 788 N N . ASN A 1 97 ? 6.860 8.435 -8.084 1.00 97.94 97 ASN A N 1
ATOM 789 C CA . ASN A 1 97 ? 5.486 8.959 -8.089 1.00 97.94 97 ASN A CA 1
ATOM 790 C C . ASN A 1 97 ? 4.450 7.962 -8.653 1.00 97.94 97 ASN A C 1
ATOM 792 O O . ASN A 1 97 ? 3.471 8.342 -9.296 1.00 97.94 97 ASN A O 1
ATOM 796 N N . ASN A 1 98 ? 4.663 6.669 -8.404 1.00 98.19 98 ASN A N 1
ATOM 797 C CA . ASN A 1 98 ? 3.878 5.540 -8.906 1.00 98.19 98 ASN A CA 1
ATOM 798 C C . ASN A 1 98 ? 2.586 5.304 -8.097 1.00 98.19 98 ASN A C 1
ATOM 800 O O . ASN A 1 98 ? 2.219 4.173 -7.783 1.00 98.19 98 ASN A O 1
ATOM 804 N N . PHE A 1 99 ? 1.872 6.382 -7.778 1.00 98.25 99 PHE A N 1
ATOM 805 C CA . PHE A 1 99 ? 0.610 6.356 -7.047 1.00 98.25 99 PHE A CA 1
ATOM 806 C C . PHE A 1 99 ? -0.484 7.110 -7.809 1.00 98.25 99 PHE A C 1
ATOM 808 O O . PHE A 1 99 ? -0.236 8.054 -8.560 1.00 98.25 99 PHE A O 1
ATOM 815 N N . ARG A 1 100 ? -1.741 6.711 -7.597 1.00 98.12 100 ARG A N 1
ATOM 816 C CA . ARG A 1 100 ? -2.902 7.413 -8.154 1.00 98.12 100 ARG A CA 1
ATOM 817 C C . ARG A 1 100 ? -3.315 8.548 -7.219 1.00 98.12 100 ARG A C 1
ATOM 819 O O . ARG A 1 100 ? -3.359 8.368 -6.005 1.00 98.12 100 ARG A O 1
ATOM 826 N N . ARG A 1 101 ? -3.685 9.704 -7.780 1.00 98.19 101 ARG A N 1
ATOM 827 C CA . ARG A 1 101 ? -4.290 10.800 -7.005 1.00 98.19 101 ARG A CA 1
ATOM 828 C C . ARG A 1 101 ? -5.576 10.336 -6.320 1.00 98.19 101 ARG A C 1
ATOM 830 O O . ARG A 1 101 ? -6.306 9.502 -6.864 1.00 98.19 101 ARG A O 1
ATOM 837 N N . VAL A 1 102 ? -5.884 10.934 -5.172 1.00 96.88 102 VAL A N 1
ATOM 838 C CA . VAL A 1 102 ? -7.176 10.742 -4.503 1.00 96.88 102 VAL A CA 1
ATOM 839 C C . VAL A 1 102 ? -8.323 11.033 -5.472 1.00 96.88 102 VAL A C 1
ATOM 841 O O . VAL A 1 102 ? -8.230 11.922 -6.318 1.00 96.88 102 VAL A O 1
ATOM 844 N N . GLN A 1 103 ? -9.369 10.218 -5.401 1.00 95.44 103 GLN A N 1
ATOM 845 C CA . GLN A 1 103 ? -10.547 10.339 -6.255 1.00 95.44 103 GLN A CA 1
ATOM 846 C C . GLN A 1 103 ? -11.690 10.941 -5.439 1.00 95.44 103 GLN A C 1
ATOM 848 O O . GLN A 1 103 ? -11.731 10.769 -4.219 1.00 95.44 103 GLN A O 1
ATOM 853 N N . ASN A 1 104 ? -12.632 11.599 -6.115 1.00 92.81 104 ASN A N 1
ATOM 854 C CA . ASN A 1 104 ? -13.833 12.112 -5.464 1.00 92.81 104 ASN A CA 1
ATOM 855 C C . ASN A 1 104 ? -14.582 10.975 -4.757 1.00 92.81 104 ASN A C 1
ATOM 857 O O . ASN A 1 104 ? -14.652 9.835 -5.239 1.00 92.81 104 ASN A O 1
ATOM 861 N N . PHE A 1 105 ? -15.077 11.278 -3.561 1.00 83.94 105 PHE A N 1
ATOM 862 C CA . PHE A 1 105 ? -15.651 10.272 -2.676 1.00 83.94 105 PHE A CA 1
ATOM 863 C C . PHE A 1 105 ? -17.178 10.366 -2.542 1.00 83.94 105 PHE A C 1
ATOM 865 O O . PHE A 1 105 ? -17.777 9.387 -2.103 1.00 83.94 105 PHE A O 1
ATOM 872 N N . ASP A 1 106 ? -17.785 11.455 -3.030 1.00 81.81 106 ASP A N 1
ATOM 873 C CA . ASP A 1 106 ? -19.228 11.740 -3.060 1.00 81.81 106 ASP A CA 1
ATOM 874 C C . ASP A 1 106 ? -19.970 11.211 -1.815 1.00 81.81 106 ASP A C 1
ATOM 876 O O . ASP A 1 106 ? -19.484 11.352 -0.693 1.00 81.81 106 ASP A O 1
ATOM 880 N N . GLU A 1 107 ? -21.138 10.592 -1.989 1.00 82.38 107 GLU A N 1
ATOM 881 C CA . GLU A 1 107 ? -22.001 10.110 -0.900 1.00 82.38 107 GLU A CA 1
ATOM 882 C C . GLU A 1 107 ? -21.649 8.694 -0.405 1.00 82.38 107 GLU A C 1
ATOM 884 O O . GLU A 1 107 ? -22.480 7.990 0.174 1.00 82.38 107 GLU A O 1
AT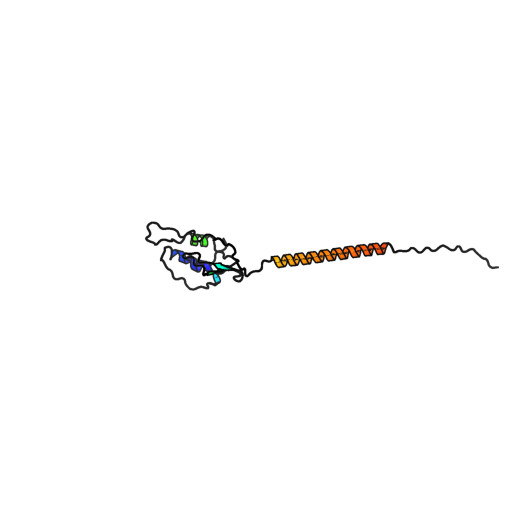OM 889 N N . ARG A 1 108 ? -20.421 8.216 -0.640 1.00 88.56 108 ARG A N 1
ATOM 890 C CA . ARG A 1 108 ? -20.010 6.891 -0.155 1.00 88.56 108 ARG A CA 1
ATOM 891 C C . ARG A 1 108 ? -19.623 6.955 1.318 1.00 88.56 108 ARG A C 1
ATOM 893 O O . ARG A 1 108 ? -19.120 7.957 1.811 1.00 88.56 108 ARG A O 1
ATOM 900 N N . LEU A 1 109 ? -19.815 5.843 2.021 1.00 91.31 109 LEU A N 1
ATOM 901 C CA . LEU A 1 109 ? -19.384 5.688 3.409 1.00 91.31 109 LEU A CA 1
ATOM 902 C C . LEU A 1 109 ? -18.110 4.847 3.490 1.00 91.31 109 LEU A C 1
ATOM 904 O O . LEU A 1 109 ? -17.962 3.841 2.790 1.00 91.31 109 LEU A O 1
ATOM 908 N N . VAL A 1 110 ? -17.216 5.245 4.395 1.00 96.12 110 VAL A N 1
ATOM 909 C CA . VAL A 1 110 ? -16.110 4.410 4.870 1.00 96.12 110 VAL A CA 1
ATOM 910 C C . VAL A 1 110 ? -16.500 3.853 6.231 1.00 96.12 110 VAL A C 1
ATOM 912 O O . VAL A 1 110 ? -16.763 4.610 7.163 1.00 96.12 110 VAL A O 1
ATOM 915 N N . TYR A 1 111 ? -16.522 2.531 6.353 1.00 96.19 111 TYR A N 1
ATOM 916 C CA . TYR A 1 111 ? -16.750 1.865 7.631 1.00 96.19 111 TYR A CA 1
ATOM 917 C C . TYR A 1 111 ? -15.438 1.796 8.413 1.00 96.19 111 TYR A C 1
ATOM 919 O O . TYR A 1 111 ? -14.382 1.578 7.822 1.00 96.19 111 TYR A O 1
ATOM 927 N N . ILE A 1 112 ? -15.501 1.945 9.733 1.00 96.75 112 ILE A N 1
ATOM 928 C CA . ILE A 1 112 ? -14.357 1.785 10.639 1.00 96.75 112 ILE A CA 1
ATOM 929 C C . ILE A 1 112 ? -14.610 0.614 11.586 1.00 96.75 112 ILE A C 1
ATOM 931 O O . ILE A 1 112 ? -15.745 0.408 12.014 1.00 96.75 112 ILE A O 1
ATOM 935 N N . SER A 1 113 ? -13.572 -0.154 11.918 1.00 96.75 113 SER A N 1
ATOM 936 C CA . SER A 1 113 ? -13.675 -1.253 12.893 1.00 96.75 113 SER A CA 1
ATOM 937 C C . SER A 1 113 ? -13.418 -0.819 14.342 1.00 96.75 113 SER A C 1
ATOM 939 O O . SER A 1 113 ? -13.784 -1.526 15.278 1.00 96.75 113 SER A O 1
ATOM 941 N N . PHE A 1 114 ? -12.804 0.347 14.542 1.00 94.06 114 PHE A N 1
ATOM 942 C CA . PHE A 1 114 ? -12.377 0.845 15.848 1.00 94.06 114 PHE A CA 1
ATOM 943 C C . PHE A 1 114 ? -13.361 1.874 16.421 1.00 94.06 114 PHE A C 1
ATOM 945 O O . PHE A 1 114 ? -14.022 2.612 15.690 1.00 94.06 114 PHE A O 1
ATOM 952 N N . ARG A 1 115 ? -13.456 1.955 17.755 1.00 81.38 115 ARG A N 1
ATOM 953 C CA . ARG A 1 115 ? -14.296 2.955 18.436 1.00 81.38 115 ARG A CA 1
ATOM 954 C C . ARG A 1 115 ? -13.517 4.253 18.650 1.00 81.38 115 ARG A C 1
ATOM 956 O O . ARG A 1 115 ? -12.461 4.248 19.277 1.00 81.38 115 ARG A O 1
ATOM 963 N N . GLN A 1 116 ? -14.066 5.383 18.208 1.00 66.69 116 GLN A N 1
ATOM 964 C CA . GLN A 1 116 ? -13.567 6.701 18.609 1.00 66.69 116 GLN A CA 1
ATOM 965 C C . GLN A 1 116 ? -13.897 6.911 20.101 1.00 66.69 116 GLN A C 1
ATOM 967 O O . GLN A 1 116 ? -15.060 6.809 20.490 1.00 66.69 116 GLN A O 1
ATOM 972 N N . GLY A 1 117 ? -12.910 7.227 20.946 1.00 60.38 117 GLY A N 1
ATOM 973 C CA . GLY A 1 117 ? -13.059 7.387 22.409 1.00 60.38 117 GLY A CA 1
ATOM 974 C C . GLY A 1 117 ? -14.009 8.499 22.899 1.00 60.38 117 GLY A C 1
ATOM 975 O O . GLY A 1 117 ? -14.030 8.809 24.086 1.00 60.38 117 GLY A O 1
ATOM 976 N N . ILE A 1 118 ? -14.806 9.096 22.012 1.00 61.06 118 ILE A N 1
ATOM 977 C CA . ILE A 1 118 ? -15.713 10.218 22.286 1.00 61.06 118 ILE A CA 1
ATOM 978 C C . ILE A 1 118 ? -16.898 9.790 23.168 1.00 61.06 118 ILE A C 1
ATOM 980 O O . ILE A 1 118 ? -17.334 10.545 24.029 1.00 61.06 118 ILE A O 1
ATOM 984 N N . ILE A 1 119 ? -17.410 8.564 23.015 1.00 62.91 119 ILE A N 1
ATOM 985 C CA . ILE A 1 119 ? -18.584 8.114 23.788 1.00 62.91 119 ILE A CA 1
ATOM 986 C C . ILE A 1 119 ? -18.256 8.038 25.285 1.00 62.91 119 ILE A C 1
ATOM 988 O O . ILE A 1 119 ? -19.073 8.413 26.124 1.00 62.91 119 ILE A O 1
ATOM 992 N N . LEU A 1 120 ? -17.041 7.597 25.624 1.00 65.75 120 LEU A N 1
ATOM 993 C CA . LEU A 1 120 ? -16.617 7.461 27.013 1.00 65.75 120 LEU A CA 1
ATOM 994 C C . LEU A 1 120 ? -16.407 8.830 27.674 1.00 65.75 120 LEU A C 1
ATOM 996 O O . LEU A 1 120 ? -16.834 9.022 28.809 1.00 65.75 120 LEU A O 1
ATOM 1000 N N . SER A 1 121 ? -15.807 9.795 26.969 1.00 71.88 121 SER A N 1
ATOM 1001 C CA . SER A 1 121 ? -15.586 11.141 27.512 1.00 71.88 121 SER A CA 1
ATOM 1002 C C . SER A 1 121 ? -16.892 11.914 27.704 1.00 71.88 121 SER A C 1
ATOM 1004 O O . SER A 1 121 ? -17.061 12.560 28.737 1.00 71.88 121 SER A O 1
ATOM 1006 N N . VAL A 1 122 ? -17.846 11.795 26.774 1.00 77.19 122 VAL A N 1
ATOM 1007 C CA . VAL A 1 122 ? -19.182 12.402 26.910 1.00 77.19 122 VAL A CA 1
ATOM 1008 C C . VAL A 1 122 ? -19.960 11.763 28.061 1.00 77.19 122 VAL A C 1
ATOM 1010 O O . VAL A 1 122 ? -20.551 12.480 28.868 1.00 77.19 122 VAL A O 1
ATOM 1013 N N . ALA A 1 123 ? -19.922 10.434 28.192 1.00 76.81 123 ALA A N 1
ATOM 1014 C CA . ALA A 1 123 ? -20.570 9.740 29.303 1.00 76.81 123 ALA A CA 1
ATOM 1015 C C . ALA A 1 123 ? -19.967 10.142 30.662 1.00 76.81 123 ALA A C 1
ATOM 1017 O O . ALA A 1 123 ? -20.706 10.461 31.592 1.00 76.81 123 ALA A O 1
ATOM 1018 N N . LEU A 1 124 ? -18.634 10.197 30.770 1.00 83.06 124 LEU A N 1
ATOM 1019 C CA . LEU A 1 124 ? -17.935 10.618 31.990 1.00 83.06 124 LEU A CA 1
ATOM 1020 C C . LEU A 1 124 ? -18.231 12.078 32.354 1.00 83.06 124 LEU A C 1
ATOM 1022 O O . LEU A 1 124 ? -18.511 12.367 33.518 1.00 83.06 124 LEU A O 1
ATOM 1026 N N . ALA A 1 125 ? -18.224 12.987 31.375 1.00 84.44 125 ALA A N 1
ATOM 1027 C CA . ALA A 1 125 ? -18.576 14.389 31.589 1.00 84.44 125 ALA A CA 1
ATOM 1028 C C . ALA A 1 125 ? -20.038 14.547 32.039 1.00 84.44 125 ALA A C 1
ATOM 1030 O O . ALA A 1 125 ? -20.320 15.320 32.956 1.00 84.44 125 ALA A O 1
ATOM 1031 N N . GLY A 1 126 ? -20.958 13.771 31.454 1.00 88.12 126 GLY A N 1
ATOM 1032 C CA . GLY A 1 126 ? -22.361 13.737 31.864 1.00 88.12 126 GLY A CA 1
ATOM 1033 C C . GLY A 1 126 ? -22.542 13.279 33.314 1.00 88.12 126 GLY A C 1
ATOM 1034 O O . GLY A 1 126 ? -23.229 13.944 34.089 1.00 88.12 126 GLY A O 1
ATOM 1035 N N . VA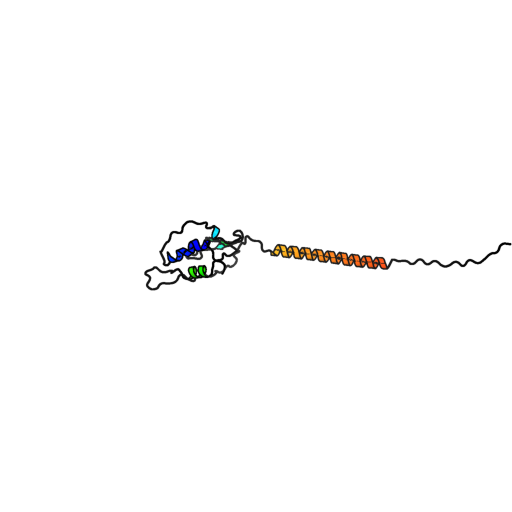L A 1 127 ? -21.875 12.191 33.716 1.00 93.69 127 VAL A N 1
ATOM 1036 C CA . VAL A 1 127 ? -21.926 11.673 35.096 1.00 93.69 127 VAL A CA 1
ATOM 1037 C C . VAL A 1 127 ? -21.332 12.673 36.093 1.00 93.69 127 VAL A C 1
ATOM 1039 O O . VAL A 1 127 ? -21.946 12.945 37.124 1.00 93.69 127 VAL A O 1
ATOM 1042 N N . LEU A 1 128 ? -20.180 13.276 35.777 1.00 93.69 128 LEU A N 1
ATOM 1043 C CA . LEU A 1 128 ? -19.573 14.329 36.599 1.00 93.69 128 LEU A CA 1
ATOM 1044 C C . LEU A 1 128 ? -20.510 15.531 36.768 1.00 93.69 128 LEU A C 1
ATOM 1046 O O . LEU A 1 128 ? -20.676 16.019 37.886 1.00 93.69 128 LEU A O 1
ATOM 1050 N N . GLY A 1 129 ? -21.171 15.965 35.692 1.00 92.19 129 GLY A N 1
ATOM 1051 C CA . GLY A 1 129 ? -22.161 17.040 35.737 1.00 92.19 129 GLY A CA 1
ATOM 1052 C C . GLY A 1 129 ? -23.317 16.736 36.694 1.00 92.19 129 GLY A C 1
ATOM 1053 O O . GLY A 1 129 ? -23.653 17.568 37.539 1.00 92.19 129 GLY A O 1
ATOM 1054 N N . ILE A 1 130 ? -23.875 15.522 36.634 1.00 95.19 130 ILE A N 1
ATOM 1055 C CA . ILE A 1 130 ? -24.955 15.080 37.534 1.00 95.19 130 ILE A CA 1
ATOM 1056 C C . ILE A 1 130 ? -24.483 15.065 38.997 1.00 95.19 130 ILE A C 1
ATOM 1058 O O . ILE A 1 130 ? -25.187 15.567 39.877 1.00 95.19 130 ILE A O 1
ATOM 1062 N N . CYS A 1 131 ? -23.279 14.552 39.270 1.00 95.12 131 CYS A N 1
ATOM 1063 C CA . CYS A 1 131 ? -22.706 14.526 40.618 1.00 95.12 131 CYS A CA 1
ATOM 1064 C C . CYS A 1 131 ? -22.527 15.934 41.207 1.00 95.12 131 CYS A C 1
ATOM 1066 O O . CYS A 1 131 ? -22.845 16.154 42.378 1.00 95.12 131 CYS A O 1
ATOM 1068 N N . VAL A 1 132 ? -22.063 16.897 40.404 1.00 95.75 132 VAL A N 1
ATOM 1069 C CA . VAL A 1 132 ? -21.905 18.295 40.836 1.00 95.75 132 VAL A CA 1
ATOM 1070 C C . VAL A 1 132 ? -23.259 18.919 41.168 1.00 95.75 132 VAL A C 1
ATOM 1072 O O . VAL A 1 132 ? -23.398 19.538 42.224 1.00 95.75 132 VAL A O 1
ATOM 1075 N N . VAL A 1 133 ? -24.279 18.712 40.328 1.00 95.69 133 VAL A N 1
ATOM 1076 C CA . VAL A 1 133 ? -25.635 19.224 40.588 1.00 95.69 133 VAL A CA 1
ATOM 1077 C C . VAL A 1 133 ? -26.189 18.659 41.896 1.00 95.69 133 VAL A C 1
ATOM 1079 O O . VAL A 1 133 ? -26.637 19.428 42.745 1.00 95.69 133 VAL A O 1
ATOM 1082 N N . LEU A 1 134 ? -26.088 17.343 42.111 1.00 96.06 134 LEU A N 1
ATOM 1083 C CA . LEU A 1 134 ? -26.547 16.703 43.348 1.00 96.06 134 LEU A CA 1
ATOM 1084 C C . LEU A 1 134 ? -25.803 17.230 44.581 1.00 96.06 134 LEU A C 1
ATOM 1086 O O . LEU A 1 134 ? -26.435 17.533 45.595 1.00 96.06 134 LEU A O 1
ATOM 1090 N N . ALA A 1 135 ? -24.481 17.398 44.498 1.00 94.75 135 ALA A N 1
ATOM 1091 C CA . ALA A 1 135 ? -23.681 17.947 45.590 1.00 94.75 135 ALA A CA 1
ATOM 1092 C C . ALA A 1 135 ? -24.108 19.382 45.945 1.00 94.75 135 ALA A C 1
ATOM 1094 O O . ALA A 1 135 ? -24.286 19.699 47.126 1.00 94.75 135 ALA A O 1
ATOM 1095 N N . VAL A 1 136 ? -24.345 20.232 44.939 1.00 94.94 136 VAL A N 1
ATOM 1096 C CA . VAL A 1 136 ? -24.831 21.607 45.132 1.00 94.94 136 VAL A CA 1
ATOM 1097 C C . VAL A 1 136 ? -26.239 21.612 45.729 1.00 94.94 136 VAL A C 1
ATOM 1099 O O . VAL A 1 136 ? -26.491 22.345 46.687 1.00 94.94 136 VAL A O 1
ATOM 1102 N N . SER A 1 137 ? -27.150 20.765 45.241 1.00 92.94 137 SER A N 1
ATOM 1103 C CA . SER A 1 137 ? -28.505 20.640 45.795 1.00 92.94 137 SER A CA 1
ATOM 1104 C C . SER A 1 137 ? -28.487 20.206 47.264 1.00 92.94 137 SER A C 1
ATOM 1106 O O . SER A 1 137 ? -29.168 20.813 48.096 1.00 92.94 137 SER A O 1
ATOM 1108 N N . ILE A 1 138 ? -27.668 19.207 47.614 1.00 94.31 138 ILE A N 1
ATOM 1109 C CA . ILE A 1 138 ? -27.489 18.748 48.999 1.00 94.31 138 ILE A CA 1
ATOM 1110 C C . ILE A 1 138 ? -26.911 19.873 49.865 1.00 94.31 138 ILE A C 1
ATOM 1112 O O . ILE A 1 138 ? -27.392 20.103 50.979 1.00 94.31 138 ILE A O 1
ATOM 1116 N N . TRP A 1 139 ? -25.911 20.603 49.369 1.00 91.88 139 TRP A N 1
ATOM 1117 C CA . TRP A 1 139 ? -25.304 21.723 50.086 1.00 91.88 139 TRP A CA 1
ATOM 1118 C C . TRP A 1 139 ? -26.311 22.848 50.366 1.00 91.88 139 TRP A C 1
ATOM 1120 O O . TRP A 1 139 ? -26.447 23.281 51.516 1.00 91.88 139 TRP A O 1
ATOM 1130 N N . LEU A 1 140 ? -27.091 23.258 49.360 1.00 92.25 140 LEU A N 1
ATOM 1131 C CA . LEU A 1 140 ? -28.152 24.261 49.504 1.00 92.25 140 LEU A CA 1
ATOM 1132 C C . LEU A 1 140 ? -29.221 23.817 50.514 1.00 92.25 140 LEU A C 1
ATOM 1134 O O . LEU A 1 140 ? -29.642 24.607 51.365 1.00 92.25 140 LEU A O 1
ATOM 1138 N N . PHE A 1 141 ? -29.621 22.543 50.480 1.00 88.50 141 PHE A N 1
ATOM 1139 C CA . PHE A 1 141 ? -30.597 21.991 51.419 1.00 88.50 141 PHE A CA 1
ATOM 1140 C C . PHE A 1 141 ? -30.069 21.980 52.864 1.00 88.50 141 PHE A C 1
ATOM 1142 O O . PHE A 1 141 ? -30.775 22.389 53.794 1.00 88.50 141 PHE A O 1
ATOM 1149 N N . ARG A 1 142 ? -28.801 21.588 53.071 1.00 88.00 142 ARG A N 1
ATOM 1150 C CA . ARG A 1 142 ? -28.140 21.629 54.390 1.00 88.00 142 ARG A CA 1
ATOM 1151 C C . ARG A 1 142 ? -28.025 23.059 54.920 1.00 88.00 142 ARG A C 1
ATOM 1153 O O . ARG A 1 142 ? -28.321 23.284 56.095 1.00 88.00 142 ARG A O 1
ATOM 1160 N N . ARG A 1 143 ? -27.684 24.030 54.063 1.00 85.00 143 ARG A N 1
ATOM 1161 C CA . ARG A 1 143 ? -27.621 25.458 54.421 1.00 85.00 143 ARG A CA 1
ATOM 1162 C C . ARG A 1 143 ? -28.985 25.989 54.874 1.00 85.00 143 ARG A C 1
ATOM 1164 O O . ARG A 1 143 ? -29.075 26.611 55.933 1.00 85.00 143 ARG A O 1
ATOM 1171 N N . LYS A 1 144 ? -30.063 25.672 54.143 1.00 77.62 144 LYS A N 1
ATOM 1172 C CA . LYS A 1 144 ? -31.437 26.081 54.494 1.00 77.62 144 LYS A CA 1
ATOM 1173 C C . LYS A 1 144 ? -31.909 25.473 55.821 1.00 77.62 144 LYS A C 1
ATOM 1175 O O . LYS A 1 144 ? -32.509 26.170 56.636 1.00 77.62 144 LYS A O 1
ATOM 1180 N N . LYS A 1 145 ? -31.600 24.194 56.079 1.00 72.12 145 LYS A N 1
ATOM 1181 C CA . LYS A 1 145 ? -31.932 23.522 57.351 1.00 72.12 145 LYS A CA 1
ATOM 1182 C C . LYS A 1 145 ? -31.151 24.099 58.539 1.00 72.12 145 LYS A C 1
ATOM 1184 O O . LYS A 1 145 ? -31.714 24.218 59.623 1.00 72.12 145 LYS A O 1
ATOM 1189 N N . SER A 1 146 ? -29.889 24.489 58.339 1.00 65.00 146 SER A N 1
ATOM 1190 C CA . SER A 1 146 ? -29.077 25.146 59.373 1.00 65.00 146 SER A CA 1
ATOM 1191 C C . SER A 1 146 ? -29.622 26.527 59.748 1.00 65.00 146 SER A C 1
ATOM 1193 O O . SER A 1 146 ? -29.684 26.845 60.931 1.00 65.00 146 SER A O 1
ATOM 1195 N N . SER A 1 147 ? -30.078 27.314 58.766 1.00 61.06 147 SER A N 1
ATOM 1196 C CA . SER A 1 147 ? -30.717 28.618 59.005 1.00 61.06 147 SER A CA 1
ATOM 1197 C C . SER A 1 147 ? -32.034 28.475 59.782 1.00 61.06 147 SER A C 1
ATOM 1199 O O . SER A 1 147 ? -32.209 29.136 60.798 1.00 61.06 147 SER A O 1
ATOM 1201 N N . LYS A 1 148 ? -32.894 27.507 59.424 1.00 58.53 148 LYS A N 1
ATOM 1202 C CA . LYS A 1 148 ? -34.141 27.217 60.166 1.00 58.53 148 LYS A CA 1
ATOM 1203 C C . LYS A 1 148 ? -33.924 26.728 61.607 1.00 58.53 148 LYS A C 1
ATOM 1205 O O . LYS A 1 148 ? -34.805 26.886 62.443 1.00 58.53 148 LYS A O 1
ATOM 1210 N N . LYS A 1 149 ? -32.776 26.105 61.906 1.00 54.94 149 LYS A N 1
ATOM 1211 C CA . LYS A 1 149 ? -32.425 25.645 63.264 1.00 54.94 149 LYS A CA 1
ATOM 1212 C C . LYS A 1 149 ? -31.947 26.797 64.167 1.00 54.94 149 LYS A C 1
ATOM 1214 O O . LYS A 1 149 ? -31.965 26.637 65.384 1.00 54.94 149 LYS A O 1
ATOM 1219 N N . GLY A 1 150 ? -31.533 27.927 63.586 1.00 55.47 150 GLY A N 1
ATOM 1220 C CA . GLY A 1 150 ? -31.117 29.133 64.310 1.00 55.47 150 GLY A CA 1
ATOM 1221 C C . GLY A 1 150 ? -32.281 29.941 64.890 1.00 55.47 150 GLY A C 1
ATOM 1222 O O . GLY A 1 150 ? -32.164 30.415 66.014 1.00 55.47 150 GLY A O 1
ATOM 1223 N N . ASP A 1 151 ? -33.416 30.011 64.186 1.00 57.19 151 ASP A N 1
ATOM 1224 C CA . ASP A 1 151 ? -34.565 30.847 64.586 1.00 57.19 151 ASP A CA 1
ATOM 1225 C C . ASP A 1 151 ? -35.455 30.230 65.684 1.00 57.19 151 ASP A C 1
ATOM 1227 O O . ASP A 1 151 ? -36.241 30.930 66.312 1.00 57.19 151 ASP A O 1
ATOM 1231 N N . ASN A 1 152 ? -35.332 28.928 65.970 1.00 55.28 152 ASN A N 1
ATOM 1232 C CA . ASN A 1 152 ? -36.259 28.202 66.855 1.00 55.28 152 ASN A CA 1
ATOM 1233 C C . ASN A 1 152 ? -35.796 28.071 68.326 1.00 55.28 152 ASN A C 1
ATOM 1235 O O . ASN A 1 152 ? -36.186 27.127 69.015 1.00 55.28 152 ASN A O 1
ATOM 1239 N N . LYS A 1 153 ? -34.953 28.981 68.835 1.00 56.50 153 LYS A N 1
ATOM 1240 C CA . LYS A 1 153 ? -34.549 28.998 70.256 1.00 56.50 153 LYS A CA 1
ATOM 1241 C C . LYS A 1 153 ? -35.388 30.002 71.056 1.00 56.50 153 LYS A C 1
ATOM 1243 O O . LYS A 1 153 ? -35.020 31.164 71.175 1.00 56.50 153 LYS A O 1
ATOM 1248 N N . GLY A 1 154 ? -36.500 29.541 71.629 1.00 59.22 154 GLY A N 1
ATOM 1249 C CA . GLY A 1 154 ? -37.256 30.303 72.631 1.00 59.22 154 GLY A CA 1
ATOM 1250 C C . GLY A 1 154 ? -36.479 30.439 73.948 1.00 59.22 154 GLY A C 1
ATOM 1251 O O . GLY A 1 154 ? -35.873 29.474 74.413 1.00 59.22 154 GLY A O 1
ATOM 1252 N N . VAL A 1 155 ? -36.492 31.635 74.544 1.00 55.38 155 VAL A N 1
ATOM 1253 C CA . VAL A 1 155 ? -35.856 31.946 75.837 1.00 55.38 155 VAL A CA 1
ATOM 1254 C C . VAL A 1 155 ? -36.924 31.915 76.937 1.00 55.38 155 VAL A C 1
ATOM 1256 O O . VAL A 1 155 ? -37.938 32.597 76.826 1.00 55.38 155 VAL A O 1
ATOM 1259 N N . ILE A 1 156 ? -36.715 31.125 77.998 1.00 55.53 156 ILE A N 1
ATOM 1260 C CA . ILE A 1 156 ? -37.624 31.039 79.156 1.00 55.53 156 ILE A CA 1
ATOM 1261 C C . ILE A 1 156 ? -37.180 32.053 80.219 1.00 55.53 156 ILE A C 1
ATOM 1263 O O . ILE A 1 156 ? -36.060 31.970 80.721 1.00 55.53 156 ILE A O 1
ATOM 1267 N N . TYR A 1 157 ? -38.067 32.980 80.588 1.00 43.06 157 TYR A N 1
ATOM 1268 C CA . TYR A 1 157 ? -37.855 33.953 81.664 1.00 43.06 157 TYR A CA 1
ATOM 1269 C C . TYR A 1 157 ? -38.409 33.421 82.997 1.00 43.06 157 TYR A C 1
ATOM 1271 O O . TYR A 1 157 ? -39.546 32.953 83.050 1.00 43.06 157 TYR A O 1
ATOM 1279 N N . LYS A 1 158 ? -37.626 33.506 84.082 1.00 47.47 158 LYS A N 1
ATOM 1280 C CA . LYS A 1 158 ? -38.078 33.224 85.457 1.00 47.47 158 LYS A CA 1
ATOM 1281 C C . LYS A 1 158 ? -37.946 34.495 86.311 1.00 47.47 158 LYS A C 1
ATOM 1283 O O . LYS A 1 158 ? -36.819 34.960 86.478 1.00 47.47 158 LYS A O 1
ATOM 1288 N N . PRO A 1 159 ? -39.040 35.051 86.860 1.00 47.94 159 PRO A N 1
ATOM 1289 C CA . PRO A 1 159 ? -38.961 36.190 87.766 1.00 47.94 159 PRO A CA 1
ATOM 1290 C C . PRO A 1 159 ? -38.532 35.761 89.177 1.00 47.94 159 PRO A C 1
ATOM 1292 O O . PRO A 1 159 ? -38.887 34.681 89.652 1.00 47.94 159 PRO A O 1
ATOM 1295 N N . ALA A 1 160 ? -37.762 36.621 89.847 1.00 43.91 160 ALA A N 1
ATOM 1296 C CA . ALA A 1 160 ? -37.273 36.407 91.205 1.00 43.91 160 ALA A CA 1
ATOM 1297 C C . ALA A 1 160 ? -38.368 36.697 92.248 1.00 43.91 160 ALA A C 1
ATOM 1299 O O . ALA A 1 160 ? -38.935 37.788 92.27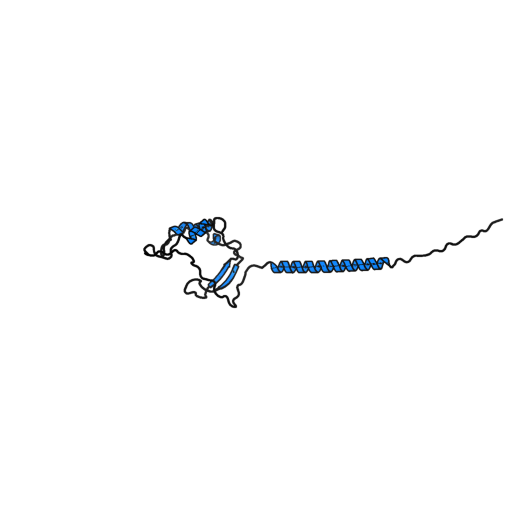1 1.00 43.91 160 ALA A O 1
ATOM 1300 N N . ILE A 1 161 ? -38.634 35.733 93.132 1.00 55.34 161 ILE A N 1
ATOM 1301 C CA . ILE A 1 161 ? -39.522 35.896 94.291 1.00 55.34 161 ILE A CA 1
ATOM 1302 C C . ILE A 1 161 ? -38.686 36.431 95.461 1.00 55.34 161 ILE A C 1
ATOM 1304 O O . ILE A 1 161 ? -37.735 35.778 95.891 1.00 55.34 161 ILE A O 1
ATOM 1308 N N . LYS A 1 162 ? -39.043 37.611 95.982 1.00 48.25 162 LYS A N 1
ATOM 1309 C CA . LYS A 1 162 ? -38.542 38.120 97.268 1.00 48.25 162 LYS A CA 1
ATOM 1310 C C . LYS A 1 162 ? -39.223 37.344 98.402 1.00 48.25 162 LYS A C 1
ATOM 1312 O O . LYS A 1 162 ? -40.445 37.242 98.406 1.00 48.25 162 LYS A O 1
ATOM 1317 N N . LYS A 1 163 ? -38.450 36.811 99.352 1.00 47.78 163 LYS A N 1
ATOM 1318 C CA . LYS A 1 163 ? -38.977 36.305 100.628 1.00 47.78 163 LYS A CA 1
ATOM 1319 C C . LYS A 1 163 ? -38.843 37.396 101.686 1.00 47.78 163 LYS A C 1
ATOM 1321 O O . LYS A 1 163 ? -37.724 37.781 102.014 1.00 47.78 163 LYS A O 1
ATOM 1326 N N . GLU A 1 164 ? -39.981 37.866 102.180 1.00 44.00 164 GLU A N 1
ATOM 1327 C CA . GLU A 1 164 ? -40.095 38.571 103.455 1.00 44.00 164 GLU A CA 1
ATOM 1328 C C . GLU A 1 164 ? -40.201 37.568 104.614 1.00 44.00 164 GLU A C 1
ATOM 1330 O O . GLU A 1 164 ? -40.612 36.419 104.451 1.00 44.00 164 GLU A O 1
ATOM 1335 N N . THR A 1 165 ? -39.716 38.050 105.748 1.00 45.06 165 THR A N 1
ATOM 1336 C CA . THR A 1 165 ? -39.453 37.451 107.059 1.00 45.06 165 THR A CA 1
ATOM 1337 C C . THR A 1 165 ? -40.714 37.033 107.811 1.00 45.06 165 THR A C 1
ATOM 1339 O O . THR A 1 165 ? -41.713 37.731 107.714 1.00 45.06 165 THR A O 1
ATOM 1342 N N . GLU A 1 166 ? -40.613 36.040 108.703 1.00 42.19 166 GLU A N 1
ATOM 1343 C CA . GLU A 1 166 ? -41.379 36.061 109.958 1.00 42.19 166 GLU A CA 1
ATOM 1344 C C . GLU A 1 166 ? -40.653 35.310 111.086 1.00 42.19 166 GLU A C 1
ATOM 1346 O O . GLU A 1 166 ? -39.970 34.307 110.868 1.00 42.19 166 GLU A O 1
ATOM 1351 N N . ALA A 1 167 ? -40.747 35.900 112.278 1.00 44.38 167 ALA A N 1
ATOM 1352 C CA . ALA A 1 167 ? -40.080 35.540 113.520 1.00 44.38 167 ALA A CA 1
ATOM 1353 C C . ALA A 1 167 ? -40.953 34.597 114.363 1.00 44.38 167 ALA A C 1
ATOM 1355 O O . ALA A 1 167 ? -42.176 34.711 114.344 1.00 44.38 167 ALA A O 1
ATOM 1356 N N . HIS A 1 168 ? -40.326 33.721 115.150 1.00 46.62 168 HIS A N 1
ATOM 1357 C CA . HIS A 1 168 ? -41.003 32.942 116.188 1.00 46.62 168 HIS A CA 1
ATOM 1358 C C . HIS A 1 168 ? -40.555 33.397 117.581 1.00 46.62 168 HIS A C 1
ATOM 1360 O O . HIS A 1 168 ? -39.361 33.599 117.817 1.00 46.62 168 HIS A O 1
ATOM 1366 N N . ALA A 1 169 ? -41.560 33.579 118.440 1.00 42.97 169 ALA A N 1
ATOM 1367 C CA . ALA A 1 169 ? -41.480 33.708 119.891 1.00 42.97 169 ALA A CA 1
ATOM 1368 C C . ALA A 1 169 ? -41.103 32.381 120.565 1.00 42.97 169 ALA A C 1
ATOM 1370 O O . ALA A 1 169 ? -41.377 31.319 119.956 1.00 42.97 169 ALA A O 1
#

Radius of gyration: 40.69 Å; chains: 1; bounding box: 60×56×145 Å

pLDDT: mean 88.01, std 16.93, range [42.19, 98.69]

InterPro domains:
  IPR001148 Alpha carbonic anhydrase domain [PF00194] (5-114)
  IPR001148 Alpha carbonic anhydrase domain [PS51144] (1-114)
  IPR001148 Alpha carbonic anhydrase domain [SM01057] (1-114)
  IPR023561 Carbonic anhydrase, alpha-class [PTHR18952] (6-108)
  IPR036398 Alpha carbonic anhydrase domain superfamily [G3DSA:3.10.200.10] (1-116)
  IPR036398 Alpha carbonic anhydrase domain superfamily [SSF51069] (2-114)